Protein 4EXO (pdb70)

Sequence (142 aa):
AELVRDRQELIDARKKELKAYGVTAIKPLYDSDVNGSNKQAAKEEILKARFESDGYFFAYDSQGINTLHAIKPSLEGKNLYDLKDENGVAVIAGLIDASQKGDGFLYFSWHKPTINAQAPKLGYAEYLQKWDWVLGTGIIYIDD

Radius of gyration: 15.19 Å; Cα contacts (8 Å, |Δi|>4): 257; chains: 1; bounding box: 42×40×32 Å

Secondary structure (DSSP, 8-state):
-HHHHHHHHHHHHHHHHHHH--TTTTHHHHHT-STTTTHHHHHHHHH---BTTB--EEE-TTSBEEEESS-GGGTT-B-TT-B-TT--BHHHHHHHHHHHS-SEEEEEEEEGGGTEEEEEEEEEEEEGGGTEEEEEEEE---

Organism: Vibrio parahaemolyticus serotype O3:K6 (strain RIMD 2210633) (NCBI:txid223926)

Solvent-accessible surface area: 7896 Å² total

CATH classification: 3.30.450.20

B-factor: mean 29.1, std 14.57, range [15.01, 90.11]

Structure (mmCIF, N/CA/C/O backbone):
data_4EXO
#
_entry.id   4EXO
#
_cell.length_a   112.268
_cell.length_b   112.268
_cell.length_c   62.731
_cell.angle_alpha   90.000
_cell.angle_beta   90.000
_cell.angle_gamma   90.000
#
_symmetry.space_group_name_H-M   'I 4 2 2'
#
loop_
_entity.id
_entity.type
_entity.pdbx_description
1 polymer 'Methyl-accepting chemotaxis protein'
2 non-polymer 'PYRUVIC ACID'
3 water water
#
loop_
_atom_site.group_PDB
_atom_site.id
_atom_site.type_symbol
_atom_site.label_atom_id
_atom_site.label_alt_id
_atom_site.label_comp_id
_atom_site.label_asym_id
_atom_site.label_entity_id
_atom_site.label_seq_id
_atom_site.pdbx_PDB_ins_code
_atom_site.Cartn_x
_atom_site.Cartn_y
_atom_site.Cartn_z
_atom_site.occupancy
_atom_site.B_iso_or_equiv
_atom_site.auth_seq_id
_atom_site.auth_comp_id
_atom_site.auth_asym_id
_atom_site.auth_atom_id
_atom_site.pdbx_PDB_model_num
ATOM 1 N N . ALA A 1 1 ? 61.046 15.174 14.771 1.00 83.75 8 ALA A N 1
ATOM 2 C CA . ALA A 1 1 ? 60.137 15.019 13.596 1.00 83.75 8 ALA A CA 1
ATOM 3 C C . ALA A 1 1 ? 58.812 14.354 13.975 1.00 83.74 8 ALA A C 1
ATOM 4 O O . ALA A 1 1 ? 57.807 14.522 13.273 1.00 83.70 8 ALA A O 1
ATOM 6 N N . GLU A 1 2 ? 58.816 13.621 15.092 1.00 83.57 9 GLU A N 1
ATOM 7 C CA . GLU A 1 2 ? 57.672 12.799 15.506 1.00 83.42 9 GLU A CA 1
ATOM 8 C C . GLU A 1 2 ? 56.669 13.564 16.379 1.00 82.81 9 GLU A C 1
ATOM 9 O O . GLU A 1 2 ? 55.457 13.523 16.134 1.00 82.75 9 GLU A O 1
ATOM 15 N N . LEU A 1 3 ? 57.186 14.246 17.401 1.00 82.00 10 LEU A N 1
ATOM 16 C CA . LEU A 1 3 ? 56.373 15.077 18.291 1.00 80.99 10 LEU A CA 1
ATOM 17 C C . LEU A 1 3 ? 55.981 16.387 17.585 1.00 80.16 10 LEU A C 1
ATOM 18 O O . LEU A 1 3 ? 54.970 17.011 17.929 1.00 80.01 10 LEU A O 1
ATOM 23 N N . VAL A 1 4 ? 56.790 16.791 16.601 1.00 78.84 11 VAL A N 1
ATOM 24 C CA . VAL A 1 4 ? 56.455 17.893 15.687 1.00 77.64 11 VAL A CA 1
ATOM 25 C C . VAL A 1 4 ? 55.284 17.536 14.747 1.00 76.81 11 VAL A C 1
ATOM 26 O O . VAL A 1 4 ? 54.463 18.398 14.400 1.00 76.54 11 VAL A O 1
ATOM 30 N N . ARG A 1 5 ? 55.213 16.262 14.358 1.00 75.71 12 ARG A N 1
ATOM 31 C CA . ARG A 1 5 ? 54.138 15.743 13.510 1.00 74.59 12 ARG A CA 1
ATOM 32 C C . ARG A 1 5 ? 52.793 15.821 14.233 1.00 73.10 12 ARG A C 1
ATOM 33 O O . ARG A 1 5 ? 51.797 16.278 13.669 1.00 72.73 12 ARG A O 1
ATOM 41 N N . ASP A 1 6 ? 52.787 15.383 15.488 1.00 71.45 13 ASP A N 1
ATOM 42 C CA . ASP A 1 6 ? 51.580 15.374 16.306 1.00 70.07 13 ASP A CA 1
ATOM 43 C C . ASP A 1 6 ? 51.039 16.786 16.550 1.00 68.49 13 ASP A C 1
ATOM 44 O O . ASP A 1 6 ? 49.827 16.978 16.660 1.00 68.14 13 ASP A O 1
ATOM 49 N N . ARG A 1 7 ? 51.945 17.762 16.622 1.00 66.61 14 ARG A N 1
ATOM 50 C CA . ARG A 1 7 ? 51.570 19.172 16.789 1.00 64.85 14 ARG A CA 1
ATOM 51 C C . ARG A 1 7 ? 50.931 19.739 15.519 1.00 62.82 14 ARG A C 1
ATOM 52 O O . ARG A 1 7 ? 49.902 20.397 15.599 1.00 62.18 14 ARG A O 1
ATOM 60 N N . GLN A 1 8 ? 51.534 19.474 14.359 1.00 60.75 15 GLN A N 1
ATOM 61 C CA . GLN A 1 8 ? 50.934 19.861 13.082 1.00 59.06 15 GLN A CA 1
ATOM 62 C C . GLN A 1 8 ? 49.547 19.249 12.878 1.00 57.14 15 GLN A C 1
ATOM 63 O O . GLN A 1 8 ? 48.636 19.903 12.352 1.00 56.78 15 GLN A O 1
ATOM 69 N N . GLU A 1 9 ? 49.393 18.001 13.310 1.00 54.69 16 GLU A N 1
ATOM 70 C CA . GLU A 1 9 ? 48.109 17.321 13.268 1.00 52.52 16 GLU A CA 1
ATOM 71 C C . GLU A 1 9 ? 47.065 18.048 14.103 1.00 50.20 16 GLU A C 1
ATOM 72 O O . GLU A 1 9 ? 45.940 18.250 13.649 1.00 49.66 16 GLU A O 1
ATOM 78 N N . LEU A 1 10 ? 47.442 18.423 15.322 1.00 48.02 17 LEU A N 1
ATOM 79 C CA . LEU A 1 10 ? 46.532 19.114 16.232 1.00 46.80 17 LEU A CA 1
ATOM 80 C C . LEU A 1 10 ? 46.139 20.482 15.658 1.00 45.02 17 LEU A C 1
ATOM 81 O O . LEU A 1 10 ? 44.962 20.825 15.639 1.00 44.49 17 LEU A O 1
ATOM 86 N N . ILE A 1 11 ? 47.133 21.236 15.182 1.00 43.35 18 ILE A N 1
ATOM 87 C CA . ILE A 1 11 ? 46.919 22.526 14.506 1.00 42.06 18 ILE A CA 1
ATOM 88 C C . ILE A 1 11 ? 45.923 22.406 13.326 1.00 40.66 18 ILE A C 1
ATOM 89 O O . ILE A 1 11 ? 44.925 23.126 13.280 1.00 40.26 18 ILE A O 1
ATOM 94 N N . ASP A 1 12 ? 46.183 21.489 12.397 1.00 38.78 19 ASP A N 1
ATOM 95 C CA . ASP A 1 12 ? 45.303 21.300 11.233 1.00 37.29 19 ASP A CA 1
ATOM 96 C C . ASP A 1 12 ? 43.843 20.943 11.608 1.00 35.10 19 ASP A C 1
ATOM 97 O O . ASP A 1 12 ? 42.897 21.404 10.963 1.00 33.99 19 ASP A O 1
ATOM 102 N N . ALA A 1 13 ? 43.679 20.119 12.642 1.00 32.71 20 ALA A N 1
ATOM 103 C CA . ALA A 1 13 ? 42.348 19.803 13.145 1.00 31.67 20 ALA A CA 1
ATOM 104 C C . ALA A 1 13 ? 41.675 21.099 13.664 1.00 30.66 20 ALA A C 1
ATOM 105 O O . ALA A 1 13 ? 40.504 21.328 13.412 1.00 28.59 20 ALA A O 1
ATOM 107 N N . ARG A 1 14 ? 42.451 21.955 14.339 1.00 30.32 21 ARG A N 1
ATOM 108 C CA . ARG A 1 14 ? 41.909 23.212 14.861 1.00 30.53 21 ARG A CA 1
ATOM 109 C C . ARG A 1 14 ? 41.544 24.190 13.740 1.00 28.48 21 ARG A C 1
ATOM 110 O O . ARG A 1 14 ? 40.581 24.929 13.870 1.00 27.86 21 ARG A O 1
ATOM 118 N N . LYS A 1 15 ? 42.314 24.195 12.661 1.00 27.04 22 LYS A N 1
ATOM 119 C CA . LYS A 1 15 ? 42.010 25.063 11.521 1.00 26.86 22 LYS A CA 1
ATOM 120 C C . LYS A 1 15 ? 40.692 24.654 10.865 1.00 26.02 22 LYS A C 1
ATOM 121 O O . LYS A 1 15 ? 39.887 25.505 10.457 1.00 24.89 22 LYS A O 1
ATOM 127 N N . LYS A 1 16 ? 40.460 23.345 10.783 1.00 25.41 23 LYS A N 1
ATOM 128 C CA . LYS A 1 16 ? 39.181 22.839 10.267 1.00 24.99 23 LYS A CA 1
ATOM 129 C C . LYS A 1 16 ? 38.009 23.283 11.164 1.00 23.67 23 LYS A C 1
ATOM 130 O O . LYS A 1 16 ? 36.947 23.708 10.678 1.00 22.01 23 LYS A O 1
ATOM 136 N N . GLU A 1 17 ? 38.208 23.192 12.477 1.00 23.32 24 GLU A N 1
ATOM 137 C CA . GLU A 1 17 ? 37.198 23.629 13.458 1.00 23.72 24 GLU A CA 1
ATOM 138 C C . GLU A 1 17 ? 36.904 25.135 13.276 1.00 22.20 24 GLU A C 1
ATOM 139 O O . GLU A 1 17 ? 35.749 25.564 13.274 1.00 21.26 24 GLU A O 1
ATOM 145 N N . LEU A 1 18 ? 37.960 25.930 13.151 1.00 22.03 25 LEU A N 1
ATOM 146 C CA . LEU A 1 18 ? 37.797 27.373 13.004 1.00 20.47 25 LEU A CA 1
ATOM 147 C C . LEU A 1 18 ? 36.942 27.712 11.784 1.00 20.22 25 LEU A C 1
ATOM 148 O O . LEU A 1 18 ? 36.104 28.599 11.830 1.00 19.29 25 LEU A O 1
ATOM 153 N N . LYS A 1 19 ? 37.176 27.035 10.672 1.00 19.69 26 LYS A N 1
ATOM 154 C CA . LYS A 1 19 ? 36.351 27.280 9.471 1.00 20.26 26 LYS A CA 1
ATOM 155 C C . LYS A 1 19 ? 34.865 26.962 9.706 1.00 19.17 26 LYS A C 1
ATOM 156 O O . LYS A 1 19 ? 33.985 27.682 9.237 1.00 19.68 26 LYS A O 1
ATOM 162 N N . ALA A 1 20 ? 34.593 25.899 10.447 1.00 19.30 27 ALA A N 1
ATOM 163 C CA . ALA A 1 20 ? 33.220 25.528 10.843 1.00 18.80 27 ALA A CA 1
ATOM 164 C C . ALA A 1 20 ? 32.588 26.571 11.756 1.00 17.97 27 ALA A C 1
ATOM 165 O O . ALA A 1 20 ? 31.446 26.999 11.546 1.00 19.16 27 ALA A O 1
ATOM 167 N N . TYR A 1 21 ? 33.311 26.968 12.795 1.00 17.48 28 TYR A N 1
ATOM 168 C CA . TYR A 1 21 ? 32.775 27.982 13.717 1.00 18.61 28 TYR A CA 1
ATOM 169 C C . TYR A 1 21 ? 32.504 29.275 12.980 1.00 19.28 28 TYR A C 1
ATOM 170 O O . TYR A 1 21 ? 31.482 29.918 13.228 1.00 19.15 28 TYR A O 1
ATOM 211 N N . GLY A 1 25 ? 28.839 31.484 12.513 1.00 19.72 32 GLY A N 1
ATOM 212 C CA . GLY A 1 25 ? 28.628 32.894 12.788 1.00 20.32 32 GLY A CA 1
ATOM 213 C C . GLY A 1 25 ? 28.090 33.637 11.553 1.00 20.01 32 GLY A C 1
ATOM 214 O O . GLY A 1 25 ? 27.110 34.361 11.640 1.00 19.55 32 GLY A O 1
ATOM 215 N N . VAL A 1 26 ? 28.725 33.399 10.405 1.00 19.99 33 VAL A N 1
ATOM 216 C CA . VAL A 1 26 ? 28.333 33.990 9.145 1.00 20.13 33 VAL A CA 1
ATOM 217 C C . VAL A 1 26 ? 26.892 33.591 8.750 1.00 21.06 33 VAL A C 1
ATOM 218 O O . VAL A 1 26 ? 26.097 34.437 8.295 1.00 20.72 33 VAL A O 1
ATOM 222 N N . THR A 1 27 ? 26.547 32.333 8.956 1.00 19.50 34 THR A N 1
ATOM 223 C CA . THR A 1 27 ? 25.196 31.893 8.600 1.00 21.18 34 THR A CA 1
ATOM 224 C C . THR A 1 27 ? 24.152 32.320 9.643 1.00 21.45 34 THR A C 1
ATOM 225 O O . THR A 1 27 ? 23.029 32.616 9.272 1.00 23.27 34 THR A O 1
ATOM 229 N N . ALA A 1 28 ? 24.529 32.409 10.920 1.00 22.02 35 ALA A N 1
ATOM 230 C CA . ALA A 1 28 ? 23.600 32.899 11.943 1.00 21.93 35 ALA A CA 1
ATOM 231 C C . ALA A 1 28 ? 23.068 34.297 11.636 1.00 22.53 35 ALA A C 1
ATOM 232 O O . ALA A 1 28 ? 21.906 34.596 11.965 1.00 22.41 35 ALA A O 1
ATOM 234 N N . ILE A 1 29 ? 23.912 35.151 11.030 1.00 21.47 36 ILE A N 1
ATOM 235 C CA . ILE A 1 29 ? 23.515 36.531 10.719 1.00 22.29 36 ILE A CA 1
ATOM 236 C C . ILE A 1 29 ? 23.100 36.697 9.259 1.00 22.76 36 ILE A C 1
ATOM 237 O O . ILE A 1 29 ? 22.795 37.790 8.818 1.00 22.17 36 ILE A O 1
ATOM 242 N N . LYS A 1 30 ? 23.076 35.605 8.501 1.00 24.46 37 LYS A N 1
ATOM 243 C CA . LYS A 1 30 ? 22.772 35.716 7.069 1.00 26.89 37 LYS A CA 1
ATOM 244 C C . LYS A 1 30 ? 21.405 36.379 6.733 1.00 27.24 37 LYS A C 1
ATOM 245 O O . LYS A 1 30 ? 21.336 37.216 5.829 1.00 26.92 37 LYS A O 1
ATOM 251 N N . PRO A 1 31 ? 20.325 36.017 7.457 1.00 28.04 38 PRO A N 1
ATOM 252 C CA . PRO A 1 31 ? 19.015 36.663 7.184 1.00 28.62 38 PRO A CA 1
ATOM 253 C C . PRO A 1 31 ? 19.123 38.180 7.325 1.00 28.35 38 PRO A C 1
ATOM 254 O O . PRO A 1 31 ? 18.656 38.926 6.450 1.00 28.17 38 PRO A O 1
ATOM 258 N N . LEU A 1 32 ? 19.805 38.628 8.383 1.00 27.25 39 LEU A N 1
ATOM 259 C CA . LEU A 1 32 ? 20.038 40.059 8.604 1.00 26.26 39 LEU A CA 1
ATOM 260 C C . LEU A 1 32 ? 20.951 40.710 7.563 1.00 26.28 39 LEU A C 1
ATOM 261 O O . LEU A 1 32 ? 20.640 41.799 7.037 1.00 26.36 39 LEU A O 1
ATOM 266 N N . TYR A 1 33 ? 22.072 40.059 7.270 1.00 25.30 40 TYR A N 1
ATOM 267 C CA . TYR A 1 33 ? 23.052 40.545 6.312 1.00 26.18 40 TYR A CA 1
ATOM 268 C C . TYR A 1 33 ? 22.408 40.702 4.932 1.00 27.97 40 TYR A C 1
ATOM 269 O O . TYR A 1 33 ? 22.560 41.747 4.304 1.00 27.73 40 TYR A O 1
ATOM 278 N N . ASP A 1 34 ? 21.715 39.652 4.485 1.00 29.24 41 ASP A N 1
ATOM 279 C CA . ASP A 1 34 ? 21.091 39.625 3.164 1.00 31.82 41 ASP A CA 1
ATOM 280 C C . ASP A 1 34 ? 20.001 40.704 3.001 1.00 32.76 41 ASP A C 1
ATOM 281 O O . ASP A 1 34 ? 19.914 41.318 1.937 1.00 34.01 41 ASP A O 1
ATOM 286 N N . SER A 1 35 ? 19.194 40.924 4.043 1.00 32.80 42 SER A N 1
ATOM 287 C CA . SER A 1 35 ? 18.103 41.902 4.021 1.00 33.72 42 SER A CA 1
ATOM 288 C C . SER A 1 35 ? 18.471 43.322 4.468 1.00 34.21 42 SER A C 1
ATOM 289 O O . SER A 1 35 ? 17.591 44.189 4.582 1.00 33.67 42 SER A O 1
ATOM 292 N N . ASP A 1 36 ? 19.752 43.556 4.738 1.00 33.85 43 ASP A N 1
ATOM 293 C CA . ASP A 1 36 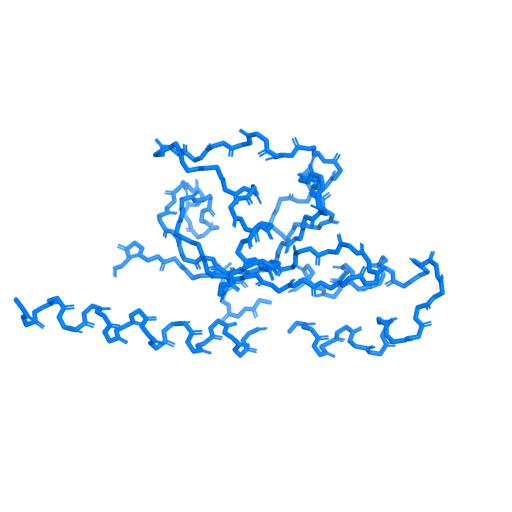? 20.187 44.832 5.264 1.00 34.93 43 ASP A CA 1
ATOM 294 C C . ASP A 1 36 ? 19.962 45.963 4.249 1.00 36.60 43 ASP A C 1
ATOM 295 O O . ASP A 1 36 ? 20.174 45.775 3.042 1.00 36.72 43 ASP A O 1
ATOM 300 N N . VAL A 1 37 ? 19.569 47.131 4.754 1.00 37.66 44 VAL A N 1
ATOM 301 C CA . VAL A 1 37 ? 19.497 48.350 3.934 1.00 39.36 44 VAL A CA 1
ATOM 302 C C . VAL A 1 37 ? 20.366 49.408 4.612 1.00 39.45 44 VAL A C 1
ATOM 303 O O . VAL A 1 37 ? 20.007 49.927 5.669 1.00 39.28 44 VAL A O 1
ATOM 307 N N . ASN A 1 38 ? 21.517 49.685 4.009 1.00 39.90 45 ASN A N 1
ATOM 308 C CA . ASN A 1 38 ? 22.450 50.707 4.499 1.00 41.17 45 ASN A CA 1
ATOM 309 C C . ASN A 1 38 ? 22.758 50.612 5.999 1.00 40.12 45 ASN A C 1
ATOM 310 O O . ASN A 1 38 ? 22.748 51.622 6.728 1.00 39.86 45 ASN A O 1
ATOM 315 N N . GLY A 1 39 ? 23.024 49.390 6.463 1.00 38.52 46 GLY A N 1
ATOM 316 C CA . GLY A 1 39 ? 23.504 49.205 7.825 1.00 36.43 46 GLY A CA 1
ATOM 317 C C . GLY A 1 39 ? 22.410 49.060 8.856 1.00 35.52 46 GLY A C 1
ATOM 318 O O . GLY A 1 39 ? 22.702 48.927 10.054 1.00 34.40 46 GLY A O 1
ATOM 319 N N . SER A 1 40 ? 21.155 49.049 8.395 1.00 34.69 47 SER A N 1
ATOM 320 C CA . SER A 1 40 ? 19.984 48.884 9.267 1.00 34.50 47 SER A CA 1
ATOM 321 C C . SER A 1 40 ? 20.077 47.705 10.246 1.00 33.44 47 SER A C 1
ATOM 322 O O . SER A 1 40 ? 19.577 47.782 11.370 1.00 33.93 47 SER A O 1
ATOM 325 N N . ASN A 1 41 ? 20.715 46.622 9.821 1.00 31.16 48 ASN A N 1
ATOM 326 C CA . ASN A 1 41 ? 20.671 45.380 10.593 1.00 30.28 48 ASN A CA 1
ATOM 327 C C . ASN A 1 41 ? 21.966 45.073 11.347 1.00 28.92 48 ASN A C 1
ATOM 328 O O . ASN A 1 41 ? 22.071 44.022 11.993 1.00 28.31 48 ASN A O 1
ATOM 333 N N . LYS A 1 42 ? 22.944 45.979 11.263 1.00 28.55 49 LYS A N 1
ATOM 334 C CA . LYS A 1 42 ? 24.260 45.739 11.864 1.00 27.94 49 LYS A CA 1
ATOM 335 C C . LYS A 1 42 ? 24.140 45.570 13.371 1.00 27.76 49 LYS A C 1
ATOM 336 O O . LYS A 1 42 ? 24.774 44.676 13.959 1.00 27.04 49 LYS A O 1
ATOM 342 N N . GLN A 1 43 ? 23.317 46.416 14.003 1.00 26.77 50 GLN A N 1
ATOM 343 C CA . GLN A 1 43 ? 23.160 46.348 15.443 1.00 27.28 50 GLN A CA 1
ATOM 344 C C . GLN A 1 43 ? 22.598 44.998 15.872 1.00 26.39 50 GLN A C 1
ATOM 345 O O . GLN A 1 43 ? 23.078 44.391 16.842 1.00 25.69 50 GLN A O 1
ATOM 351 N N . ALA A 1 44 ? 21.572 44.533 15.167 1.00 25.24 51 ALA A N 1
ATOM 352 C CA . ALA A 1 44 ? 20.984 43.228 15.492 1.00 24.63 51 ALA A CA 1
ATOM 353 C C . ALA A 1 44 ? 21.976 42.061 15.268 1.00 22.92 51 ALA A C 1
ATOM 354 O O . ALA A 1 44 ? 21.980 41.064 16.024 1.00 21.18 51 ALA A O 1
ATOM 356 N N . ALA A 1 45 ? 22.786 42.174 14.212 1.00 22.40 52 ALA A N 1
ATOM 357 C CA . ALA A 1 45 ? 23.817 41.160 13.945 1.00 21.27 52 ALA A CA 1
ATOM 358 C C . ALA A 1 45 ? 24.899 41.185 15.025 1.00 21.41 52 ALA A C 1
ATOM 359 O O . ALA A 1 45 ? 25.358 40.133 15.463 1.00 20.34 52 ALA A O 1
ATOM 361 N N . LYS A 1 46 ? 25.331 42.374 15.444 1.00 21.85 53 LYS A N 1
ATOM 362 C CA . LYS A 1 46 ? 26.255 42.467 16.575 1.00 22.62 53 LYS A CA 1
ATOM 363 C C . LYS A 1 46 ? 25.771 41.762 17.811 1.00 22.07 53 LYS A C 1
ATOM 364 O O . LYS A 1 46 ? 26.557 41.066 18.448 1.00 21.13 53 LYS A O 1
ATOM 370 N N A GLU A 1 47 ? 24.494 41.915 18.148 0.50 22.20 54 GLU A N 1
ATOM 371 N N B GLU A 1 47 ? 24.498 41.941 18.195 0.50 22.16 54 GLU A N 1
ATOM 372 C CA A GLU A 1 47 ? 23.960 41.295 19.361 0.50 22.46 54 GLU A CA 1
ATOM 373 C CA B GLU A 1 47 ? 24.007 41.253 19.410 0.50 22.40 54 GLU A CA 1
ATOM 374 C C A GLU A 1 47 ? 23.971 39.760 19.353 0.50 21.89 54 GLU A C 1
ATOM 375 C C B GLU A 1 47 ? 24.171 39.741 19.315 0.50 21.79 54 GLU A C 1
ATOM 376 O O A GLU A 1 47 ? 24.195 39.109 20.399 0.50 21.07 54 GLU A O 1
ATOM 377 O O B GLU A 1 47 ? 24.652 39.084 20.274 0.50 20.73 54 GLU A O 1
ATOM 388 N N . ILE A 1 48 ? 23.766 39.181 18.175 1.00 20.78 55 ILE A N 1
ATOM 389 C CA . ILE A 1 48 ? 23.871 37.745 17.989 1.00 20.91 55 ILE A CA 1
ATOM 390 C C . ILE A 1 48 ? 25.343 37.295 18.064 1.00 20.06 55 ILE A C 1
ATOM 391 O O . ILE A 1 48 ? 25.683 36.351 18.785 1.00 20.51 55 ILE A O 1
ATOM 396 N N . LEU A 1 49 ? 26.222 37.964 17.329 1.00 19.90 56 LEU A N 1
ATOM 397 C CA . LEU A 1 49 ? 27.608 37.443 17.261 1.00 19.62 56 LEU A CA 1
ATOM 398 C C . LEU A 1 49 ? 28.332 37.607 18.597 1.00 19.55 56 LEU A C 1
ATOM 399 O O . LEU A 1 49 ? 29.150 36.767 18.969 1.00 18.64 56 LEU A O 1
ATOM 404 N N . LYS A 1 50 ? 28.033 38.679 19.326 1.00 19.16 57 LYS A N 1
ATOM 405 C CA . LYS A 1 50 ? 28.648 38.868 20.641 1.00 19.18 57 LYS A CA 1
ATOM 406 C C . LYS A 1 50 ? 28.170 37.898 21.715 1.00 20.41 57 LYS A C 1
ATOM 407 O O . LYS A 1 50 ? 28.872 37.664 22.692 1.00 20.70 57 LYS A O 1
ATOM 413 N N . ALA A 1 51 ? 26.989 37.313 21.530 1.00 20.70 58 ALA A N 1
ATOM 414 C CA . ALA A 1 51 ? 26.516 36.279 22.477 1.00 21.02 58 ALA A CA 1
ATOM 415 C C . ALA A 1 51 ? 27.086 34.874 22.220 1.00 21.00 58 ALA A C 1
ATOM 416 O O . ALA A 1 51 ? 27.168 34.035 23.144 1.00 19.95 58 ALA A O 1
ATOM 426 N N . ARG A 1 53 ? 29.211 31.501 21.680 1.00 20.92 60 ARG A N 1
ATOM 427 C CA . ARG A 1 53 ? 30.442 30.855 22.178 1.00 20.36 60 ARG A CA 1
ATOM 428 C C . ARG A 1 53 ? 30.526 29.430 21.681 1.00 21.14 60 ARG A C 1
ATOM 429 O O . ARG A 1 53 ? 29.495 28.742 21.635 1.00 21.28 60 ARG A O 1
ATOM 437 N N . PHE A 1 54 ? 31.732 28.965 21.338 1.00 20.47 61 PHE A N 1
ATOM 438 C CA . PHE A 1 54 ? 31.938 27.521 21.182 1.00 21.75 61 PHE A CA 1
ATOM 439 C C . PHE A 1 54 ? 32.696 26.878 22.360 1.00 23.17 61 PHE A C 1
ATOM 440 O O . PHE A 1 54 ? 32.856 25.651 22.410 1.00 23.89 61 PHE A O 1
ATOM 448 N N . GLU A 1 55 ? 33.170 27.730 23.270 1.00 24.52 62 GLU A N 1
ATOM 449 C CA . GLU A 1 55 ? 33.717 27.376 24.584 1.00 25.71 62 GLU A CA 1
ATOM 450 C C . GLU A 1 55 ? 33.965 28.720 25.277 1.00 25.23 62 GLU A C 1
ATOM 451 O O . GLU A 1 55 ? 33.782 29.792 24.684 1.00 24.10 62 GLU A O 1
ATOM 457 N N . SER A 1 56 ? 34.348 28.683 26.545 1.00 24.86 63 SER A N 1
ATOM 458 C CA . SER A 1 56 ? 34.565 29.926 27.286 1.00 24.89 63 SER A CA 1
ATOM 459 C C . SER A 1 56 ? 35.536 30.881 26.583 1.00 23.40 63 SER A C 1
ATOM 460 O O . SER A 1 56 ? 35.323 32.125 26.581 1.00 23.83 63 SER A O 1
ATOM 463 N N . ASP A 1 57 ? 36.539 30.308 25.912 1.00 21.25 64 ASP A N 1
ATOM 464 C CA . ASP A 1 57 ? 37.549 31.129 25.221 1.00 20.77 64 ASP A CA 1
ATOM 465 C C . ASP A 1 57 ? 37.256 31.293 23.725 1.00 19.57 64 ASP A C 1
ATOM 466 O O . ASP A 1 57 ? 38.109 31.751 22.989 1.00 18.55 64 ASP A O 1
ATOM 471 N N . GLY A 1 58 ? 36.070 30.885 23.300 1.00 18.43 65 GLY A N 1
ATOM 472 C CA . GLY A 1 58 ? 35.744 30.772 21.874 1.00 18.51 65 GLY A CA 1
ATOM 473 C C . GLY A 1 58 ? 34.675 31.776 21.504 1.00 18.54 65 GLY A C 1
ATOM 474 O O . GLY A 1 58 ? 33.491 31.516 21.721 1.00 19.37 65 GLY A O 1
ATOM 475 N N . TYR A 1 59 ? 35.078 32.920 20.922 1.00 17.08 66 TYR A N 1
ATOM 476 C CA . TYR A 1 59 ? 34.177 34.062 20.721 1.00 16.40 66 TYR A CA 1
ATOM 477 C C . TYR A 1 59 ? 34.542 34.832 19.452 1.00 16.32 66 TYR A C 1
ATOM 478 O O . TYR A 1 59 ? 35.618 34.597 18.864 1.00 15.52 66 TYR A O 1
ATOM 487 N N . PHE A 1 60 ? 33.652 35.749 19.046 1.00 16.40 67 PHE A N 1
ATOM 488 C CA . PHE A 1 60 ? 33.875 36.591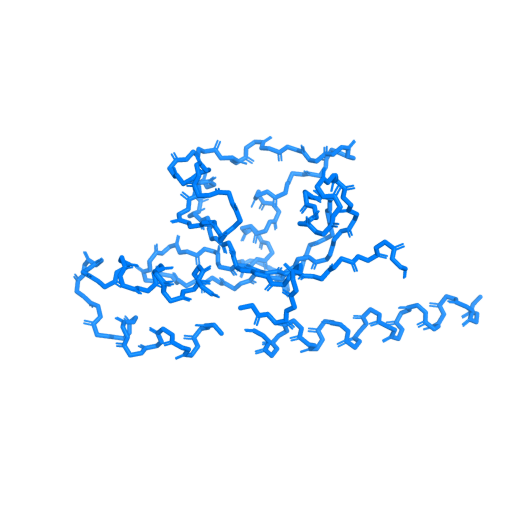 17.865 1.00 16.65 67 PHE A CA 1
ATOM 489 C C . PHE A 1 60 ? 34.310 38.023 18.173 1.00 17.60 67 PHE A C 1
ATOM 490 O O . PHE A 1 60 ? 33.923 38.610 19.217 1.00 17.28 67 PHE A O 1
ATOM 498 N N . PHE A 1 61 ? 35.075 38.580 17.228 1.00 16.44 68 PHE A N 1
ATOM 499 C CA . PHE A 1 61 ? 35.407 39.991 17.191 1.00 16.61 68 PHE A CA 1
ATOM 500 C C . PHE A 1 61 ? 35.251 40.444 15.725 1.00 16.72 68 PHE A C 1
ATOM 501 O O . PHE A 1 61 ? 35.261 39.610 14.805 1.00 17.38 68 PHE A O 1
ATOM 509 N N . ALA A 1 62 ? 35.131 41.748 15.499 1.00 17.03 69 ALA A N 1
ATOM 510 C CA . ALA A 1 62 ? 35.229 42.247 14.113 1.00 18.14 69 ALA A CA 1
ATOM 511 C C . ALA A 1 62 ? 35.864 43.611 14.061 1.00 17.82 69 ALA A C 1
ATOM 512 O O . ALA A 1 62 ? 35.720 44.398 15.021 1.00 19.03 69 ALA A O 1
ATOM 514 N N . TYR A 1 63 ? 36.594 43.880 12.969 1.00 17.94 70 TYR A N 1
ATOM 515 C CA . TYR A 1 63 ? 37.236 45.188 12.740 1.00 18.89 70 TYR A CA 1
ATOM 516 C C . TYR A 1 63 ? 36.891 45.635 11.331 1.00 19.29 70 TYR A C 1
ATOM 517 O O . TYR A 1 63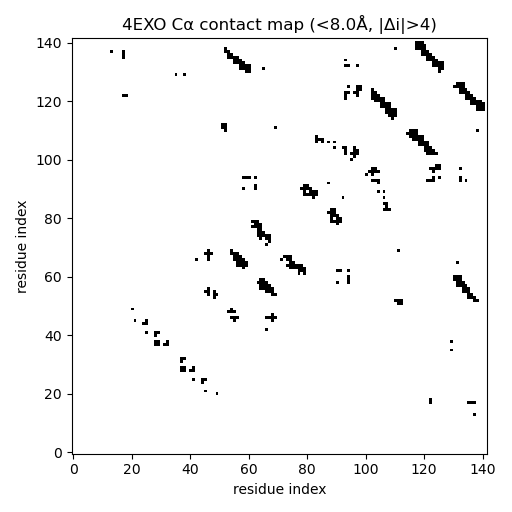 ? 36.707 44.781 10.467 1.00 19.38 70 TYR A O 1
ATOM 526 N N . ASP A 1 64 ? 36.809 46.947 11.091 1.00 19.30 71 ASP A N 1
ATOM 527 C CA . ASP A 1 64 ? 36.677 47.413 9.708 1.00 19.99 71 ASP A CA 1
ATOM 528 C C . ASP A 1 64 ? 38.045 47.473 9.037 1.00 19.54 71 ASP A C 1
ATOM 529 O O . ASP A 1 64 ? 39.052 47.165 9.659 1.00 19.55 71 ASP A O 1
ATOM 534 N N . SER A 1 65 ? 38.094 47.851 7.761 1.00 20.13 72 SER A N 1
ATOM 535 C CA . SER A 1 65 ? 39.363 47.831 7.008 1.00 21.27 72 SER A CA 1
ATOM 536 C C . SER A 1 65 ? 40.376 48.871 7.485 1.00 21.82 72 SER A C 1
ATOM 537 O O . SER A 1 65 ? 41.584 48.727 7.206 1.00 21.66 72 SER A O 1
ATOM 540 N N . GLN A 1 66 ? 39.908 49.880 8.224 1.00 21.12 73 GLN A N 1
ATOM 541 C CA . GLN A 1 66 ? 40.826 50.863 8.847 1.00 22.40 73 GLN A CA 1
ATOM 542 C C . GLN A 1 66 ? 41.346 50.425 10.226 1.00 21.32 73 GLN A C 1
ATOM 543 O O . GLN A 1 66 ? 42.124 51.131 10.850 1.00 20.89 73 GLN A O 1
ATOM 549 N N . GLY A 1 67 ? 40.905 49.260 10.697 1.00 21.09 74 GLY A N 1
ATOM 550 C CA . GLY A 1 67 ? 41.352 48.719 11.989 1.00 20.74 74 GLY A CA 1
ATOM 551 C C . GLY A 1 67 ? 40.503 49.173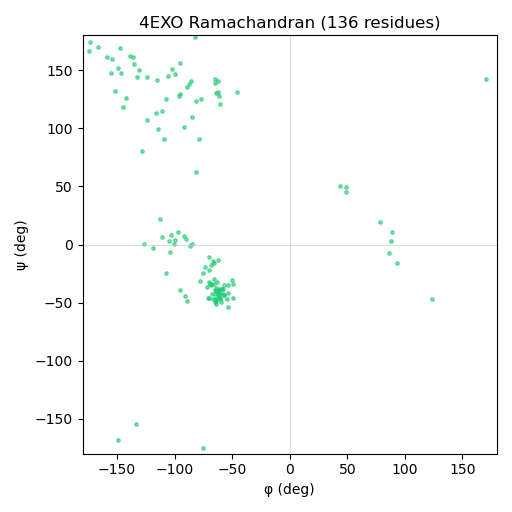 13.183 1.00 20.22 74 GLY A C 1
ATOM 552 O O . GLY A 1 67 ? 40.910 48.989 14.337 1.00 20.79 74 GLY A O 1
ATOM 553 N N . ILE A 1 68 ? 39.366 49.790 12.907 1.00 19.83 75 ILE A N 1
ATOM 554 C CA . ILE A 1 68 ? 38.436 50.228 13.964 1.00 19.62 75 ILE A CA 1
ATOM 555 C C . ILE A 1 68 ? 37.598 49.020 14.404 1.00 19.64 75 ILE A C 1
ATOM 556 O O . ILE A 1 68 ? 36.946 48.366 13.579 1.00 18.63 75 ILE A O 1
ATOM 561 N N . ASN A 1 69 ? 37.642 48.711 15.694 1.00 18.45 76 ASN A N 1
ATOM 562 C CA . ASN A 1 69 ? 36.793 47.631 16.212 1.00 18.29 76 ASN A CA 1
ATOM 563 C C . ASN A 1 69 ? 35.308 47.925 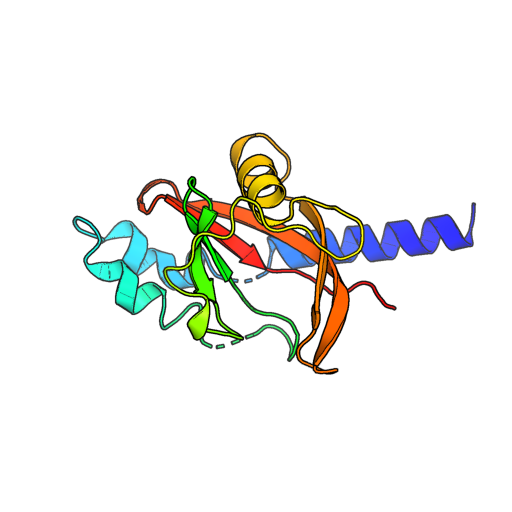16.022 1.00 18.82 76 ASN A C 1
ATOM 564 O O . ASN A 1 69 ? 34.818 49.004 16.395 1.00 18.69 76 ASN A O 1
ATOM 569 N N . THR A 1 70 ? 34.587 46.977 15.428 1.00 18.66 77 THR A N 1
ATOM 570 C CA . THR A 1 70 ? 33.159 47.126 15.257 1.00 18.70 77 THR A CA 1
ATOM 571 C C . THR A 1 70 ? 32.351 46.216 16.198 1.00 18.74 77 THR A C 1
ATOM 572 O O . THR A 1 70 ? 31.187 46.510 16.506 1.00 19.88 77 THR A O 1
ATOM 576 N N . LEU A 1 71 ? 32.940 45.118 16.658 1.00 17.67 78 LEU A N 1
ATOM 577 C CA . LEU A 1 71 ? 32.271 44.398 17.755 1.00 17.34 78 LEU A CA 1
ATOM 578 C C . LEU A 1 71 ? 33.313 43.623 18.506 1.00 16.71 78 LEU A C 1
ATOM 579 O O . LEU A 1 71 ? 34.315 43.194 17.909 1.00 17.98 78 LEU A O 1
ATOM 584 N N . HIS A 1 72 ? 33.142 43.459 19.818 1.00 16.28 79 HIS A N 1
ATOM 585 C CA . HIS A 1 72 ? 34.063 42.575 20.553 1.00 16.46 79 HIS A CA 1
ATOM 586 C C . HIS A 1 72 ? 33.262 41.877 21.659 1.00 17.39 79 HIS A C 1
ATOM 587 O O . HIS A 1 72 ? 32.677 42.551 22.526 1.00 16.94 79 HIS A O 1
ATOM 594 N N . ALA A 1 73 ? 33.186 40.547 21.597 1.00 16.94 80 ALA A N 1
ATOM 595 C CA . ALA A 1 73 ? 32.320 39.786 22.516 1.00 17.13 80 ALA A CA 1
ATOM 596 C C . ALA A 1 73 ? 32.792 39.887 23.973 1.00 18.30 80 ALA A C 1
ATOM 597 O O . ALA A 1 73 ? 31.972 39.845 24.887 1.00 18.51 80 ALA A O 1
ATOM 599 N N . ILE A 1 74 ? 34.105 39.960 24.168 1.00 16.71 81 ILE A N 1
ATOM 600 C CA . ILE A 1 74 ? 34.709 39.921 25.508 1.00 16.86 81 ILE A CA 1
ATOM 601 C C . ILE A 1 74 ? 34.886 41.319 26.126 1.00 17.20 81 ILE A C 1
ATOM 602 O O . ILE A 1 74 ? 34.643 41.517 27.332 1.00 17.40 81 ILE A O 1
ATOM 607 N N . LYS A 1 75 ? 35.368 42.259 25.316 1.00 16.54 82 LYS A N 1
ATOM 608 C CA . LYS A 1 75 ? 35.678 43.601 25.819 1.00 17.15 82 LYS A CA 1
ATOM 609 C C . LYS A 1 75 ? 34.976 44.614 24.922 1.00 17.75 82 LYS A C 1
ATOM 610 O O . LYS A 1 75 ? 35.613 45.211 24.010 1.00 17.72 82 LYS A O 1
ATOM 616 N N . PRO A 1 76 ? 33.664 44.824 25.153 1.00 18.87 83 PRO A N 1
ATOM 617 C CA . PRO A 1 76 ? 32.922 45.720 24.244 1.00 19.76 83 PRO A CA 1
ATOM 618 C C . PRO A 1 76 ? 33.349 47.196 24.294 1.00 20.45 83 PRO A C 1
ATOM 619 O O . PRO A 1 76 ? 33.025 47.936 23.364 1.00 20.07 83 PRO A O 1
ATOM 623 N N . SER A 1 77 ? 34.110 47.590 25.326 1.00 20.54 84 SER A N 1
ATOM 624 C CA . SER A 1 77 ? 34.758 48.901 25.374 1.00 21.27 84 SER A CA 1
ATOM 625 C C . SER A 1 77 ? 35.793 49.151 24.259 1.00 20.88 84 SER A C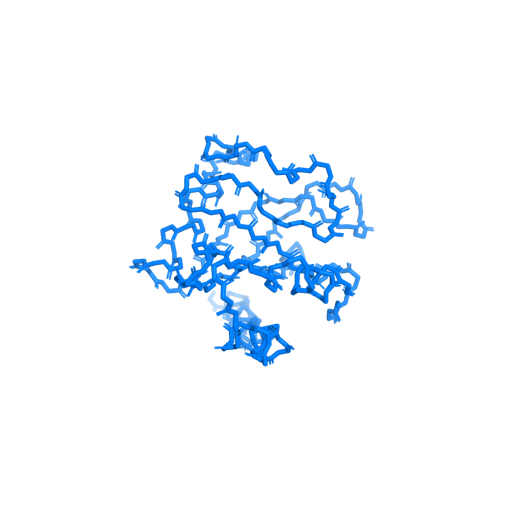 1
ATOM 626 O O . SER A 1 77 ? 36.175 50.302 24.015 1.00 21.51 84 SER A O 1
ATOM 629 N N . LEU A 1 78 ? 36.205 48.102 23.536 1.00 20.01 85 LEU A N 1
ATOM 630 C CA . LEU A 1 78 ? 37.095 48.289 22.368 1.00 19.55 85 LEU A CA 1
ATOM 631 C C . LEU A 1 78 ? 36.333 48.875 21.187 1.00 18.90 85 LEU A C 1
ATOM 632 O O . LEU A 1 78 ? 36.953 49.412 20.254 1.00 19.29 85 LEU A O 1
ATOM 637 N N . GLU A 1 79 ? 35.004 48.750 21.209 1.00 19.19 86 GLU A N 1
ATOM 638 C CA . GLU A 1 79 ? 34.178 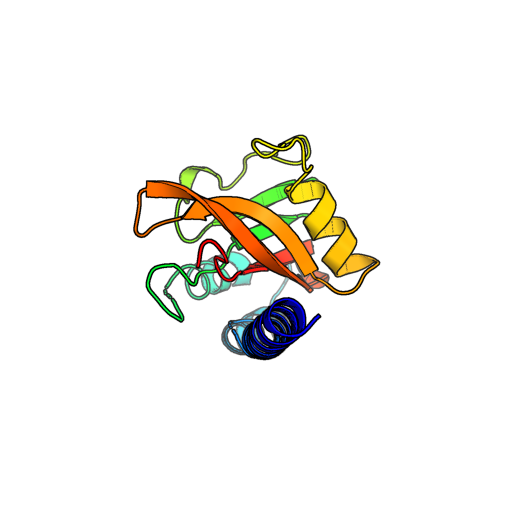49.099 20.027 1.00 19.94 86 GLU A CA 1
ATOM 639 C C . GLU A 1 79 ? 34.318 50.593 19.741 1.00 21.34 86 GLU A C 1
ATOM 640 O O . GLU A 1 79 ? 34.236 51.422 20.668 1.00 19.37 86 GLU A O 1
ATOM 646 N N . GLY A 1 80 ? 34.598 50.909 18.477 1.00 21.45 87 GLY A N 1
ATOM 647 C CA . GLY A 1 80 ? 34.873 52.279 18.051 1.00 22.87 87 GLY A CA 1
ATOM 648 C C . GLY A 1 80 ? 36.318 52.720 18.199 1.00 23.15 87 GLY A C 1
ATOM 649 O O . GLY A 1 80 ? 36.678 53.815 17.753 1.00 24.20 87 GLY A O 1
ATOM 650 N N . LYS A 1 81 ? 37.177 51.915 18.822 1.00 22.93 88 LYS A N 1
ATOM 651 C CA . LYS A 1 81 ? 38.605 52.288 18.893 1.00 22.98 88 LYS A CA 1
ATOM 652 C C . LYS A 1 81 ? 39.383 51.826 17.654 1.00 23.10 88 LYS A C 1
ATOM 653 O O . LYS A 1 81 ? 39.170 50.717 17.171 1.00 22.35 88 LYS A O 1
ATOM 659 N N . ASN A 1 82 ? 40.304 52.672 17.185 1.00 21.27 89 ASN A N 1
ATOM 660 C CA . ASN A 1 82 ? 41.199 52.293 16.085 1.00 21.97 89 ASN A CA 1
ATOM 661 C C . ASN A 1 82 ? 42.428 51.538 16.598 1.00 21.31 89 ASN A C 1
ATOM 662 O O . ASN A 1 82 ? 43.304 52.109 17.264 1.00 21.48 89 ASN A O 1
ATOM 667 N N . LEU A 1 83 ? 42.488 50.250 16.300 1.00 18.54 90 LEU A N 1
ATOM 668 C CA . LEU A 1 83 ? 43.587 49.386 16.774 1.00 20.13 90 LEU A CA 1
ATOM 669 C C . LEU A 1 83 ? 44.475 48.911 15.635 1.00 19.68 90 LEU A C 1
ATOM 670 O O . LEU A 1 83 ? 45.204 47.918 15.771 1.00 21.05 90 LEU A O 1
ATOM 675 N N . TYR A 1 84 ? 44.452 49.653 14.533 1.00 20.48 91 TYR A N 1
ATOM 676 C CA . TYR A 1 84 ? 45.280 49.314 13.356 1.00 21.01 91 TYR A CA 1
ATOM 677 C C . TYR A 1 84 ? 46.777 49.155 13.681 1.00 22.81 91 TYR A C 1
ATOM 678 O O . TYR A 1 84 ? 47.438 48.221 13.189 1.00 22.63 91 TYR A O 1
ATOM 687 N N . ASP A 1 85 ? 47.303 50.049 14.522 1.00 24.39 92 ASP A N 1
ATOM 688 C CA . ASP A 1 85 ? 48.721 50.009 14.912 1.00 26.35 92 ASP A CA 1
ATOM 689 C C . ASP A 1 85 ? 49.033 49.075 16.072 1.00 26.26 92 ASP A C 1
ATOM 690 O O . ASP A 1 85 ? 50.188 48.989 16.503 1.00 25.18 92 ASP A O 1
ATOM 695 N N . LEU A 1 86 ? 48.021 48.384 16.603 1.00 25.42 93 LEU A N 1
ATOM 696 C CA . LEU A 1 86 ? 48.250 47.523 17.775 1.00 25.49 93 LEU A CA 1
ATOM 697 C C . LEU A 1 86 ? 49.237 46.357 17.538 1.00 24.61 93 LEU A C 1
ATOM 698 O O . LEU A 1 86 ? 49.079 45.584 16.583 1.00 24.92 93 LEU A O 1
ATOM 703 N N . LYS A 1 87 ? 50.208 46.195 18.449 1.00 23.43 94 LYS A N 1
ATOM 704 C CA . LYS A 1 87 ? 51.121 45.060 18.410 1.00 23.84 94 LYS A CA 1
ATOM 705 C C . LYS A 1 87 ? 50.960 44.158 19.630 1.00 23.37 94 LYS A C 1
ATOM 706 O O . LYS A 1 87 ? 50.756 44.655 20.747 1.00 22.85 94 LYS A O 1
ATOM 712 N N . ASP A 1 88 ? 51.047 42.848 19.433 1.00 21.59 95 ASP A N 1
ATOM 713 C CA . ASP A 1 88 ? 51.082 41.963 20.611 1.00 21.77 95 ASP A CA 1
ATOM 714 C C . ASP A 1 88 ? 52.472 42.018 21.278 1.00 22.60 95 ASP A C 1
ATOM 715 O O . ASP A 1 88 ? 53.334 42.831 20.873 1.00 20.52 95 ASP A O 1
ATOM 720 N N . GLU A 1 89 ? 52.680 41.185 22.305 1.00 23.50 96 GLU A N 1
ATOM 721 C CA . GLU A 1 89 ? 53.937 41.199 23.070 1.00 25.42 96 GLU A CA 1
ATOM 722 C C . GLU A 1 89 ? 55.154 40.770 22.234 1.00 25.24 96 GLU A C 1
ATOM 723 O O . GLU A 1 89 ? 56.285 41.027 22.647 1.00 25.12 96 GLU A O 1
ATOM 729 N N . ASN A 1 90 ? 54.917 40.131 21.075 1.00 23.54 97 ASN A N 1
ATOM 730 C CA . ASN A 1 90 ? 55.998 39.682 20.171 1.00 23.72 97 ASN A CA 1
ATOM 731 C C . ASN A 1 90 ? 56.156 40.582 18.955 1.00 23.02 97 ASN A C 1
ATOM 732 O O . ASN A 1 90 ? 56.884 40.249 18.010 1.00 24.28 97 ASN A O 1
ATOM 737 N N . GLY A 1 91 ? 55.450 41.698 18.974 1.00 22.95 98 GLY A N 1
ATOM 738 C CA . GLY A 1 91 ? 55.509 42.694 17.899 1.00 22.53 98 GLY A CA 1
ATOM 739 C C . GLY A 1 91 ? 54.703 42.309 16.672 1.00 22.76 98 GLY A C 1
ATOM 740 O O . GLY A 1 91 ? 54.956 42.848 15.582 1.00 22.76 98 GLY A O 1
ATOM 741 N N . VAL A 1 92 ? 53.749 41.384 16.819 1.00 21.86 99 VAL A N 1
ATOM 742 C CA . VAL A 1 92 ? 52.856 41.031 15.689 1.00 21.32 99 VAL A CA 1
ATOM 743 C C . VAL A 1 92 ? 51.799 42.141 15.540 1.00 2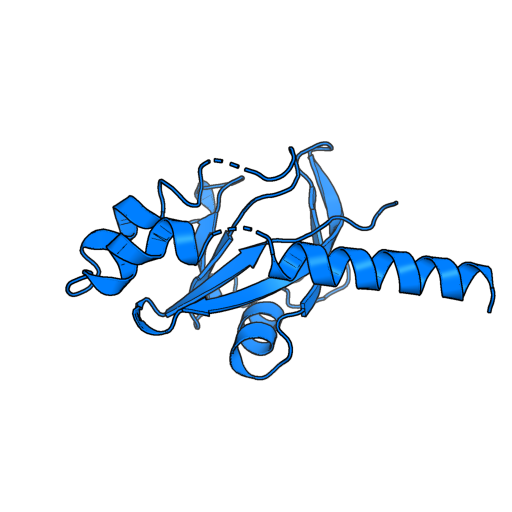1.08 99 VAL A C 1
ATOM 744 O O . VAL A 1 92 ? 51.115 42.467 16.519 1.00 20.87 99 VAL A O 1
ATOM 748 N N . ALA A 1 93 ? 51.673 42.735 14.340 1.00 19.75 100 ALA A N 1
ATOM 749 C CA . ALA A 1 93 ? 50.630 43.721 14.093 1.00 19.78 100 ALA A CA 1
ATOM 750 C C . ALA A 1 93 ? 49.335 42.962 13.869 1.00 19.21 100 ALA A C 1
ATOM 751 O O . ALA A 1 93 ? 49.005 42.519 12.750 1.00 17.99 100 ALA A O 1
ATOM 753 N N . VAL A 1 94 ? 48.620 42.754 14.970 1.00 18.14 101 VAL A N 1
ATOM 754 C CA . VAL A 1 94 ? 47.495 41.819 14.983 1.00 18.33 101 VAL A CA 1
ATOM 755 C C . VAL A 1 94 ? 46.333 42.229 14.055 1.00 18.33 101 VAL A C 1
ATOM 756 O O . VAL A 1 94 ? 45.840 41.401 13.280 1.00 16.96 101 VAL A O 1
ATOM 760 N N . ILE A 1 95 ? 45.877 43.478 14.185 1.00 19.06 102 ILE A N 1
ATOM 761 C CA . ILE A 1 95 ? 44.673 43.933 13.465 1.00 19.13 102 ILE A CA 1
ATOM 762 C C . ILE A 1 95 ? 44.989 44.046 11.962 1.00 19.92 102 ILE A C 1
ATOM 763 O O . ILE A 1 95 ? 44.211 43.577 11.089 1.00 18.86 102 ILE A O 1
ATOM 768 N N . ALA A 1 96 ? 46.122 44.645 11.652 1.00 19.61 103 ALA A N 1
ATOM 769 C CA . ALA A 1 96 ? 46.507 44.768 10.241 1.00 20.81 103 ALA A CA 1
ATOM 770 C C . ALA A 1 96 ? 46.693 43.369 9.637 1.00 21.00 103 ALA A C 1
ATOM 771 O O . ALA A 1 96 ? 46.317 43.121 8.482 1.00 21.07 103 ALA A O 1
ATOM 773 N N . GLY A 1 97 ? 47.279 42.468 10.429 1.00 20.51 104 GLY A N 1
ATOM 774 C CA . GLY A 1 97 ? 47.525 41.100 9.972 1.00 20.44 104 GLY A CA 1
ATOM 775 C C . GLY A 1 97 ? 46.233 40.347 9.690 1.00 19.80 104 GLY A C 1
ATOM 776 O O . GLY A 1 97 ? 46.159 39.600 8.714 1.00 18.68 104 GLY A O 1
ATOM 777 N N . LEU A 1 98 ? 45.207 40.535 10.533 1.00 18.96 105 LEU A N 1
ATOM 778 C CA . LEU A 1 98 ? 43.923 39.856 10.320 1.00 18.62 105 LEU A CA 1
ATOM 779 C C . LEU A 1 98 ? 43.173 40.448 9.137 1.00 18.69 105 LEU A C 1
ATOM 780 O O . LEU A 1 98 ? 42.496 39.712 8.368 1.00 17.08 105 LEU A O 1
ATOM 785 N N . ILE A 1 99 ? 43.295 41.765 8.977 1.00 18.30 106 ILE A N 1
ATOM 786 C CA . ILE A 1 99 ? 42.584 42.415 7.862 1.00 18.60 106 ILE A CA 1
ATOM 787 C C . ILE A 1 99 ? 43.201 41.839 6.579 1.00 19.24 106 ILE A C 1
ATOM 788 O O . ILE A 1 99 ? 42.477 41.402 5.675 1.00 18.22 106 ILE A O 1
ATOM 793 N N . ASP A 1 100 ? 44.523 41.832 6.515 1.00 20.63 107 ASP A N 1
ATOM 794 C CA . ASP A 1 100 ? 45.210 41.297 5.308 1.00 21.62 107 ASP A CA 1
ATOM 795 C C . ASP A 1 100 ? 44.996 39.789 5.086 1.00 21.14 107 ASP A C 1
ATOM 796 O O . ASP A 1 100 ? 44.771 39.362 3.946 1.00 21.00 107 ASP A O 1
ATOM 801 N N . ALA A 1 101 ? 45.073 38.988 6.155 1.00 20.59 108 ALA A N 1
ATOM 802 C CA . ALA A 1 101 ? 44.776 37.551 6.034 1.00 19.87 108 ALA A CA 1
ATOM 803 C C . ALA A 1 101 ? 43.397 37.306 5.426 1.00 19.65 108 ALA A C 1
ATOM 804 O O . ALA A 1 101 ? 43.240 36.436 4.536 1.00 18.78 108 ALA A O 1
ATOM 806 N N . SER A 1 102 ? 42.396 38.026 5.928 1.00 18.86 109 SER A N 1
ATOM 807 C CA . SER A 1 102 ? 41.040 37.797 5.469 1.00 20.34 109 SER A CA 1
ATOM 808 C C . SER A 1 102 ? 40.824 38.263 4.012 1.00 21.08 109 SER A C 1
ATOM 809 O O . SER A 1 102 ? 40.025 37.662 3.287 1.00 21.91 109 SER A O 1
ATOM 812 N N . GLN A 1 103 ? 41.524 39.309 3.589 1.00 20.50 110 GLN A N 1
ATOM 813 C CA . GLN A 1 103 ? 41.254 39.878 2.251 1.00 21.10 110 GLN A CA 1
ATOM 814 C C . GLN A 1 103 ? 42.187 39.337 1.157 1.00 22.10 110 GLN A C 1
ATOM 815 O O . GLN A 1 103 ? 41.751 39.126 0.020 1.00 22.79 110 GLN A O 1
ATOM 821 N N . LYS A 1 104 ? 43.456 39.157 1.493 1.00 21.93 111 LYS A N 1
ATOM 822 C CA . LYS A 1 104 ? 44.509 38.806 0.508 1.00 23.50 111 LYS A CA 1
ATOM 823 C C . LYS A 1 104 ? 45.141 37.458 0.824 1.00 22.81 111 LYS A C 1
ATOM 824 O O . LYS A 1 104 ? 46.031 37.008 0.116 1.00 21.54 111 LYS A O 1
ATOM 830 N N . GLY A 1 105 ? 44.736 36.822 1.912 1.00 22.85 112 GLY A N 1
ATOM 831 C CA . GLY A 1 105 ? 45.407 35.585 2.302 1.00 21.99 112 GLY A CA 1
ATOM 832 C C . GLY A 1 105 ? 44.479 34.450 2.674 1.00 21.66 112 GLY A C 1
ATOM 833 O O . GLY A 1 105 ? 43.329 34.409 2.230 1.00 21.53 112 GLY A O 1
ATOM 834 N N . ASP A 1 106 ? 44.976 33.532 3.512 1.00 21.33 113 ASP A N 1
ATOM 835 C CA . ASP A 1 106 ? 44.170 32.355 3.878 1.00 21.49 113 ASP A CA 1
ATOM 836 C C . ASP A 1 106 ? 43.318 32.497 5.142 1.00 20.56 113 ASP A C 1
ATOM 837 O O . ASP A 1 106 ? 42.716 31.525 5.596 1.00 20.70 113 ASP A O 1
ATOM 842 N N . GLY A 1 107 ? 43.277 33.694 5.695 1.00 20.75 114 GLY A N 1
ATOM 843 C CA . GLY A 1 107 ? 42.384 33.988 6.827 1.00 19.85 114 GLY A CA 1
ATOM 844 C C . GLY A 1 107 ? 43.047 33.803 8.187 1.00 19.34 114 GLY A C 1
ATOM 845 O O . GLY A 1 107 ? 42.517 34.297 9.195 1.00 18.48 114 GLY A O 1
ATOM 846 N N . PHE A 1 108 ? 44.191 33.114 8.226 1.00 19.17 115 PHE A N 1
ATOM 847 C CA . PHE A 1 108 ? 44.794 32.691 9.507 1.00 18.80 115 PHE A CA 1
ATOM 848 C C . PHE A 1 108 ? 45.917 33.631 9.919 1.00 19.81 115 PHE A C 1
ATOM 849 O O . PHE A 1 108 ? 46.659 34.169 9.067 1.00 18.04 115 PHE A O 1
ATOM 857 N N . LEU A 1 109 ? 46.056 33.819 11.235 1.00 18.63 116 LEU A N 1
ATOM 858 C CA . LEU A 1 109 ? 47.162 34.603 11.780 1.00 19.45 116 LEU A CA 1
ATOM 859 C C . LEU A 1 109 ? 47.483 34.097 13.183 1.00 19.80 116 LEU A C 1
ATOM 860 O O . LEU A 1 109 ? 46.559 33.950 14.004 1.00 19.54 116 LEU A O 1
ATOM 865 N N . TYR A 1 110 ? 48.778 33.861 13.468 1.00 19.90 117 TYR A N 1
ATOM 866 C CA . TYR A 1 110 ? 49.205 33.541 14.852 1.00 19.53 117 TYR A CA 1
ATOM 867 C C . TYR A 1 110 ? 49.530 34.863 15.574 1.00 19.80 117 TYR A C 1
ATOM 868 O O . TYR A 1 110 ? 50.197 35.742 15.013 1.00 19.42 117 TYR A O 1
ATOM 877 N N . PHE A 1 111 ? 49.065 35.013 16.821 1.00 19.25 118 PHE A N 1
ATOM 878 C CA . PHE A 1 111 ? 49.346 36.201 17.630 1.00 18.93 118 PHE A CA 1
ATOM 879 C C . PHE A 1 111 ? 48.956 35.856 19.062 1.00 18.61 118 PHE A C 1
ATOM 880 O O . PHE A 1 111 ? 48.364 34.819 19.293 1.00 19.92 118 PHE A O 1
ATOM 888 N N . SER A 1 112 ? 49.315 36.724 20.005 1.00 19.97 119 SER A N 1
ATOM 889 C CA . SER A 1 112 ? 48.895 36.581 21.411 1.00 19.80 119 SER A CA 1
ATOM 890 C C . SER A 1 112 ? 47.829 37.619 21.702 1.00 19.62 119 SER A C 1
ATOM 891 O O . SER A 1 112 ? 47.855 38.721 21.151 1.00 19.84 119 SER A O 1
ATOM 894 N N . TRP A 1 113 ? 46.880 37.237 22.553 1.00 18.54 120 TRP A N 1
ATOM 895 C CA . TRP A 1 113 ? 45.766 38.081 22.920 1.00 18.27 120 TRP A CA 1
ATOM 896 C C . TRP A 1 113 ? 45.279 37.643 24.310 1.00 18.37 120 TRP A C 1
ATOM 897 O O . TRP A 1 113 ? 45.518 36.496 24.759 1.00 19.29 120 TRP A O 1
ATOM 908 N N . HIS A 1 114 ? 44.570 38.545 24.975 1.00 18.55 121 HIS A N 1
ATOM 909 C CA . HIS A 1 114 ? 43.854 38.197 26.208 1.00 17.23 121 HIS A CA 1
ATOM 910 C C . HIS A 1 114 ? 43.099 36.868 26.009 1.00 17.34 121 HIS A C 1
ATOM 911 O O . HIS A 1 114 ? 42.384 36.679 25.025 1.00 17.09 121 HIS A O 1
ATOM 918 N N . LYS A 1 115 ? 43.260 35.955 26.959 1.00 16.64 122 LYS A N 1
ATOM 919 C CA . LYS A 1 115 ? 42.532 34.695 26.956 1.00 17.36 122 LYS A CA 1
ATOM 920 C C . LYS A 1 115 ? 41.521 34.722 28.139 1.00 18.05 122 LYS A C 1
ATOM 921 O O . LYS A 1 115 ? 41.941 34.792 29.300 1.00 19.06 122 LYS A O 1
ATOM 927 N N . PRO A 1 116 ? 40.204 34.703 27.848 1.00 18.51 123 PRO A N 1
ATOM 928 C CA . PRO A 1 116 ? 39.202 34.887 28.915 1.00 18.13 123 PRO A CA 1
ATOM 929 C C . PRO A 1 116 ? 39.412 34.013 30.139 1.00 18.22 123 PRO A C 1
ATOM 930 O O . PRO A 1 116 ? 39.333 34.530 31.273 1.00 20.27 123 PRO A O 1
ATOM 934 N N . THR A 1 117 ? 39.683 32.724 29.959 1.00 19.79 124 THR A N 1
ATOM 935 C CA . THR A 1 117 ? 39.685 31.818 31.118 1.00 19.65 124 THR A CA 1
ATOM 936 C C . THR A 1 117 ? 40.853 32.038 32.100 1.00 20.18 124 THR A C 1
ATOM 937 O O . THR A 1 117 ? 40.855 31.431 33.178 1.00 20.68 124 THR A O 1
ATOM 941 N N . ILE A 1 118 ? 41.856 32.843 31.727 1.00 19.20 125 ILE A N 1
ATOM 942 C CA . ILE A 1 118 ? 42.975 33.176 32.643 1.00 19.28 125 ILE A CA 1
ATOM 943 C C . ILE A 1 118 ? 43.190 34.680 32.785 1.00 19.00 125 ILE A C 1
ATOM 944 O O . ILE A 1 118 ? 44.094 35.127 33.509 1.00 18.31 125 ILE A O 1
ATOM 949 N N . ASN A 1 119 ? 42.358 35.465 32.102 1.00 17.83 126 ASN A N 1
ATOM 950 C CA . ASN A 1 119 ? 42.499 36.916 32.110 1.00 18.56 126 ASN A CA 1
ATOM 951 C C . ASN A 1 119 ? 43.963 37.379 31.955 1.00 18.69 126 ASN A C 1
ATOM 952 O O . ASN A 1 119 ? 44.463 38.198 32.760 1.00 17.86 126 ASN A O 1
ATOM 957 N N . ALA A 1 120 ? 44.662 36.853 30.935 1.00 18.38 127 ALA A N 1
ATOM 958 C CA . ALA A 1 120 ? 46.057 37.219 30.695 1.00 19.44 127 ALA A CA 1
ATOM 959 C C . ALA A 1 120 ? 46.359 36.891 29.232 1.00 19.48 127 ALA A C 1
ATOM 960 O O . ALA A 1 120 ? 45.632 36.136 28.623 1.00 17.44 127 ALA A O 1
ATOM 962 N N . GLN A 1 121 ? 47.430 37.472 28.675 1.00 20.23 128 GLN A N 1
ATOM 963 C CA . GLN A 1 121 ? 47.834 37.150 27.285 1.00 20.76 128 GLN A CA 1
ATOM 964 C C . GLN A 1 121 ? 48.202 35.698 27.109 1.00 21.12 128 GLN A C 1
ATOM 965 O O . GLN A 1 121 ? 48.832 35.100 27.984 1.00 21.59 128 GLN A O 1
ATOM 971 N N . ALA A 1 122 ? 47.818 35.108 25.981 1.00 19.98 129 ALA A N 1
ATOM 972 C CA . ALA A 1 122 ? 48.211 33.752 25.623 1.00 20.32 129 ALA A CA 1
ATOM 973 C C . ALA A 1 122 ? 48.309 33.607 24.108 1.00 20.36 129 ALA A C 1
ATOM 974 O O . ALA A 1 122 ? 47.577 34.290 23.382 1.00 19.63 129 ALA A O 1
ATOM 976 N N . PRO A 1 123 ? 49.164 32.684 23.636 1.00 21.71 130 PRO A N 1
ATOM 977 C CA . PRO A 1 123 ? 49.243 32.476 22.182 1.00 21.80 130 PRO A CA 1
ATOM 978 C C . PRO A 1 123 ? 47.948 31.932 21.595 1.00 20.97 130 PRO A C 1
ATOM 979 O O . PRO A 1 123 ? 47.317 31.019 22.174 1.00 19.92 130 PRO A O 1
ATOM 983 N N . LYS A 1 124 ? 47.585 32.468 20.429 1.00 20.95 131 LYS A N 1
ATOM 984 C CA . LYS A 1 124 ? 46.304 32.170 19.789 1.00 20.28 131 LYS A CA 1
ATOM 985 C C . LYS A 1 124 ? 46.526 31.920 18.299 1.00 20.08 131 LYS A C 1
ATOM 986 O O . LYS A 1 124 ? 47.505 32.411 17.705 1.00 20.15 131 LYS A O 1
ATOM 992 N N . LEU A 1 125 ? 45.606 31.169 17.694 1.00 20.10 132 LEU A N 1
ATOM 993 C CA . LEU A 1 125 ? 45.535 31.095 16.239 1.00 19.53 132 LEU A CA 1
ATOM 994 C C . LEU A 1 125 ? 44.193 31.685 15.822 1.00 19.30 132 LEU A C 1
ATOM 995 O O . LEU A 1 125 ? 43.162 31.135 16.137 1.00 18.37 132 LEU A O 1
ATOM 1000 N N . GLY A 1 126 ? 44.225 32.824 15.143 1.00 18.90 133 GLY A N 1
ATOM 1001 C CA . GLY A 1 126 ? 42.996 33.502 14.720 1.00 18.99 133 GLY A CA 1
ATOM 1002 C C . GLY A 1 126 ? 42.615 33.135 13.311 1.00 19.04 133 GLY A C 1
ATOM 1003 O O . GLY A 1 126 ? 43.461 32.700 12.527 1.00 19.38 133 GLY A O 1
ATOM 1004 N N . TYR A 1 127 ? 41.336 33.275 13.002 1.00 18.78 134 TYR A N 1
ATOM 1005 C CA . TYR A 1 127 ? 40.809 32.979 11.677 1.00 18.88 134 TYR A CA 1
ATOM 1006 C C . TYR A 1 127 ? 39.742 34.052 11.393 1.00 18.75 134 TYR A C 1
ATOM 1007 O O . TYR A 1 127 ? 38.864 34.294 12.209 1.00 18.51 134 TYR A O 1
ATOM 1016 N N . ALA A 1 128 ? 39.873 34.745 10.263 1.00 18.72 135 ALA A N 1
ATOM 1017 C CA . ALA A 1 128 ? 38.963 35.825 9.882 1.00 18.36 135 ALA A CA 1
ATOM 1018 C C . ALA A 1 128 ? 38.462 35.725 8.408 1.00 18.83 135 ALA A C 1
ATOM 1019 O O . ALA A 1 128 ? 39.199 35.241 7.485 1.00 17.94 135 ALA A O 1
ATOM 1021 N N . GLU A 1 129 ? 37.194 36.122 8.221 1.00 18.86 136 GLU A N 1
ATOM 1022 C CA . GLU A 1 129 ? 36.566 36.201 6.911 1.00 19.64 136 GLU A CA 1
ATOM 1023 C C . GLU A 1 129 ? 36.036 37.615 6.706 1.00 20.40 136 GLU A C 1
ATOM 1024 O O . GLU A 1 129 ? 35.599 38.292 7.659 1.00 20.42 136 GLU A O 1
ATOM 1030 N N . TYR A 1 130 ? 36.120 38.091 5.469 1.00 20.20 137 TYR A N 1
ATOM 1031 C CA . TYR A 1 130 ? 35.724 39.473 5.167 1.00 20.95 137 TYR A CA 1
ATOM 1032 C C . TYR A 1 130 ? 34.286 39.520 4.659 1.00 21.32 137 TYR A C 1
ATOM 1033 O O . TYR A 1 130 ? 33.922 38.751 3.740 1.00 21.93 137 TYR A O 1
ATOM 1042 N N . LEU A 1 131 ? 33.471 40.365 5.286 1.00 20.91 138 LEU A N 1
ATOM 1043 C CA . LEU A 1 131 ? 32.065 40.563 4.948 1.00 22.38 138 LEU A CA 1
ATOM 1044 C C . LEU A 1 131 ? 31.910 41.948 4.310 1.00 22.56 138 LEU A C 1
ATOM 1045 O O . LEU A 1 131 ? 31.725 42.970 4.997 1.00 22.17 138 LEU A O 1
ATOM 1050 N N . GLN A 1 132 ? 32.036 41.993 2.991 1.00 22.47 139 GLN A N 1
ATOM 1051 C CA . GLN A 1 132 ? 32.308 43.281 2.343 1.00 23.55 139 GLN A CA 1
ATOM 1052 C C . GLN A 1 132 ? 31.179 44.317 2.462 1.00 23.86 139 GLN A C 1
ATOM 1053 O O . GLN A 1 132 ? 31.449 45.527 2.489 1.00 23.79 139 GLN A O 1
ATOM 1059 N N . LYS A 1 133 ? 29.927 43.857 2.548 1.00 24.16 140 LYS A N 1
ATOM 1060 C CA . LYS A 1 133 ? 28.763 44.763 2.582 1.00 25.10 140 LYS A CA 1
ATOM 1061 C C . LYS A 1 133 ? 28.833 45.700 3.768 1.00 24.68 140 LYS A C 1
ATOM 1062 O O . LYS A 1 133 ? 28.496 46.874 3.659 1.00 22.72 140 LYS A O 1
ATOM 1068 N N . TRP A 1 134 ? 29.312 45.167 4.897 1.00 23.52 141 TRP A N 1
ATOM 1069 C CA . TRP A 1 134 ? 29.507 45.945 6.113 1.00 23.19 141 TRP A CA 1
ATOM 1070 C C . TRP A 1 134 ? 30.951 46.396 6.409 1.00 23.11 141 TRP A C 1
ATOM 1071 O O . TRP A 1 134 ? 31.176 47.084 7.416 1.00 23.10 141 TRP A O 1
ATOM 1082 N N . ASP A 1 135 ? 31.892 46.043 5.528 1.00 22.11 142 ASP A N 1
ATOM 1083 C CA . ASP A 1 135 ? 33.329 46.203 5.734 1.00 22.28 142 ASP A CA 1
ATOM 1084 C C . ASP A 1 135 ? 33.703 45.632 7.118 1.00 22.44 142 ASP A C 1
ATOM 1085 O O . ASP A 1 135 ? 34.354 46.314 7.913 1.00 23.51 142 ASP A O 1
ATOM 1090 N N . TRP A 1 136 ? 33.256 44.413 7.412 1.00 20.70 143 TRP A N 1
ATOM 1091 C CA . TRP A 1 136 ? 33.671 43.730 8.641 1.00 19.72 143 TRP A CA 1
ATOM 1092 C C . TRP A 1 136 ? 34.623 42.609 8.305 1.00 20.14 143 TRP A C 1
ATOM 1093 O O . TRP A 1 136 ? 34.293 41.711 7.517 1.00 21.13 143 TRP A O 1
ATOM 1104 N N . VAL A 1 137 ? 35.786 42.659 8.952 1.00 19.07 144 VAL A N 1
ATOM 1105 C CA . VAL A 1 137 ? 36.680 41.518 9.071 1.00 18.53 144 VAL A CA 1
ATOM 1106 C C . VAL A 1 137 ? 36.257 40.846 10.372 1.00 18.07 144 VAL A C 1
ATOM 1107 O O . VAL A 1 137 ? 36.568 41.337 11.473 1.00 17.58 144 VAL A O 1
ATOM 1111 N N . LEU A 1 138 ? 35.495 39.775 10.213 1.00 17.78 145 LEU A N 1
ATOM 1112 C CA . LEU A 1 138 ? 34.897 39.035 11.347 1.00 17.74 145 LEU A CA 1
ATOM 1113 C C . LEU A 1 138 ? 35.839 37.879 11.678 1.00 17.49 145 LEU A C 1
ATOM 1114 O O . LEU A 1 138 ? 36.189 37.122 10.785 1.00 18.24 145 LEU A O 1
ATOM 1119 N N . GLY A 1 139 ? 36.205 37.727 12.950 1.00 17.20 146 GLY A N 1
ATOM 1120 C CA . GLY A 1 139 ? 37.227 36.748 13.331 1.00 17.37 146 GLY A CA 1
ATOM 1121 C C . GLY A 1 139 ? 36.897 35.983 14.601 1.00 17.73 146 GLY A C 1
ATOM 1122 O O . GLY A 1 139 ? 36.059 36.417 15.383 1.00 17.29 146 GLY A O 1
ATOM 1123 N N . THR A 1 140 ? 37.567 34.853 14.794 1.00 18.20 147 THR A N 1
ATOM 1124 C CA . THR A 1 140 ? 37.524 34.133 16.047 1.00 18.87 147 THR A CA 1
ATOM 1125 C C . THR A 1 140 ? 38.889 33.450 16.162 1.00 19.59 147 THR A C 1
ATOM 1126 O O . THR A 1 140 ? 39.819 33.776 15.401 1.00 18.97 147 THR A O 1
ATOM 1130 N N . GLY A 1 141 ? 39.054 32.528 17.102 1.00 19.52 148 GLY A N 1
ATOM 1131 C CA . GLY A 1 141 ? 40.381 31.911 17.279 1.00 18.42 148 GLY A CA 1
ATOM 1132 C C . GLY A 1 141 ? 40.357 30.788 18.287 1.00 19.52 148 GLY A C 1
ATOM 1133 O O . GLY A 1 141 ? 39.367 30.607 19.007 1.00 18.80 148 GLY A O 1
ATOM 1134 N N . ILE A 1 142 ? 41.432 30.002 18.296 1.00 19.35 149 ILE A N 1
ATOM 1135 C CA A ILE A 1 142 ? 41.644 28.958 19.311 0.50 19.71 149 ILE A CA 1
ATOM 1136 C CA B ILE A 1 142 ? 41.621 29.005 19.352 0.50 20.29 149 ILE A CA 1
ATOM 1137 C C . ILE A 1 142 ? 42.968 29.255 20.026 1.00 20.33 149 ILE A C 1
ATOM 1138 O O . ILE A 1 142 ? 43.932 29.703 19.382 1.00 19.57 149 ILE A O 1
ATOM 1147 N N . TYR A 1 143 ? 43.038 29.009 21.332 1.00 20.74 150 TYR A N 1
ATOM 1148 C CA . TYR A 1 143 ? 44.288 29.301 22.062 1.00 23.10 150 TYR A CA 1
ATOM 1149 C C . TYR A 1 143 ? 45.226 28.099 21.986 1.00 26.20 150 TYR A C 1
ATOM 1150 O O . TYR A 1 143 ? 44.790 26.962 22.061 1.00 26.57 150 TYR A O 1
ATOM 1159 N N . ILE A 1 144 ? 46.506 28.338 21.771 1.00 29.85 151 ILE A N 1
ATOM 1160 C CA . ILE A 1 144 ? 47.407 27.215 21.511 1.00 34.11 151 ILE A CA 1
ATOM 1161 C C . ILE A 1 144 ? 48.404 26.970 22.643 1.00 36.61 151 ILE A C 1
ATOM 1162 O O . ILE A 1 144 ? 49.292 26.109 22.514 1.00 37.72 151 ILE A O 1
ATOM 1167 N N . ASP A 1 145 ? 48.250 27.701 23.745 1.00 38.84 152 ASP A N 1
ATOM 1168 C CA . ASP A 1 145 ? 49.134 27.517 24.912 1.00 42.43 152 ASP A CA 1
ATOM 1169 C C . ASP A 1 145 ? 49.301 26.057 25.377 1.00 44.43 152 ASP A C 1
ATOM 1170 O O . ASP A 1 145 ? 50.366 25.711 25.908 1.00 45.71 152 ASP A O 1
ATOM 1175 N N . ASP A 1 146 ? 48.279 25.216 25.187 1.00 46.50 153 ASP A N 1
ATOM 1176 C CA . ASP A 1 146 ? 48.488 23.746 25.176 1.00 48.22 153 ASP A CA 1
ATOM 1177 C C . ASP A 1 146 ? 49.488 23.317 24.054 1.00 48.39 153 ASP A C 1
ATOM 1178 O O . ASP A 1 146 ? 49.165 22.581 23.106 1.00 48.41 153 ASP A O 1
#

Foldseek 3Di:
DVVVVVLVVVVVVQVVVFVVDQCVVCVVLLVPDDPCNRVVVSQVVQLPAPDQQWGKWKAALQQATCHDNPCRVSHRPRLQCPAAPVRHSPSNVQSCCQPPHVQWDWHWDQGRVVRDIAIWIKGWHADPVVRIGMMIIDGDND

InterPro domains:
  IPR000727 Target SNARE coiled-coil homology domain [PS50192] (480-534)
  IPR003660 HAMP domain [PF00672] (229-276)
  IPR003660 HAMP domain [PS50885] (226-280)
  IPR003660 HAMP domain [SM00304] (226-280)
  IPR004089 Methyl-accepting chemotaxis protein (MCP) signalling domain [PF00015] (367-523)
  IPR004089 Methyl-accepting chemotaxis protein (MCP) signalling domain [PS50111] (285-521)
  IPR004089 Methyl-accepting chemotaxis protein (MCP) signalling domain [SM00283] (295-556)
  IPR033480 Single Cache domain 2 [PF17200] (48-190)
  IPR033480 Single Cache domain 2 [SM01049] (44-133)

Nearest PDB structures (foldseek):
  2qhk-assembly1_A  TM=1.007E+00  e=5.079E-29  Vibrio parahaemolyticus RIMD 2210633
  5g4z-assembly1_A  TM=8.870E-01  e=6.571E-11  Pseudomonas syringae
  4k08-assembly1_A  TM=7.541E-01  e=3.227E-11  Anaeromyxobacter dehalogenans 2CP-C
  3ub8-assembly1_B  TM=8.546E-01  e=2.212E-08  Helicobacter pylori SS1
  2d02-assembly1_A  TM=5.447E-01  e=9.509E-04  Halorhodospira halophila